Protein AF-A0AAQ3KX33-F1 (afdb_monomer)

InterPro domains:
  IPR011992 EF-hand domain pair [SSF47473] (2-52)

Solvent-accessible surface area (backbone atoms only — not comparable to full-atom values): 3757 Å² total; per-residue (Å²): 121,70,76,68,56,60,73,52,46,47,45,47,73,53,46,40,63,48,34,45,77,74,67,41,59,68,32,62,42,86,65,36,31,50,56,52,30,67,73,50,38,84,83,74,78,82,35,28,44,51,80,72,28,43,46,54,52,47,58,69,66,66,73,122

Organism: NCBI:txid4628

Secondary structure (DSSP, 8-state):
-HHHHGGGEEPHHHHHHHGGGGT-GGGGSTTHHHHHHHHH-SSSSSSEEIIIIIHHHHHHHH--

Foldseek 3Di:
DVVVQVVQWAALVNCCVVCVVVVNVQSVDPCSSQVLLVVQVPPPPSIAGVPRRVVVSVVVVVPD

Structure (mmCIF, N/CA/C/O backbone):
data_AF-A0AAQ3KX33-F1
#
_entry.id   AF-A0AAQ3KX33-F1
#
loop_
_atom_site.group_PDB
_atom_site.id
_atom_site.type_symbol
_atom_site.label_atom_id
_atom_site.label_alt_id
_atom_site.label_comp_id
_atom_site.label_asym_id
_atom_site.label_entity_id
_atom_site.label_seq_id
_atom_site.pdbx_PDB_ins_code
_atom_site.Cartn_x
_atom_site.Cartn_y
_atom_site.Cartn_z
_atom_site.occupancy
_atom_site.B_iso_or_equiv
_atom_site.auth_seq_id
_atom_site.auth_comp_id
_atom_site.auth_asym_id
_atom_site.auth_atom_id
_atom_site.pdbx_PDB_model_num
ATOM 1 N N . MET A 1 1 ? -0.499 8.329 -24.057 1.00 55.25 1 MET A N 1
ATOM 2 C CA . MET A 1 1 ? 0.304 7.135 -23.721 1.00 55.25 1 MET A CA 1
ATOM 3 C C . MET A 1 1 ? 0.522 7.051 -22.211 1.00 55.25 1 MET A C 1
ATOM 5 O O . MET A 1 1 ? 0.493 5.954 -21.702 1.00 55.25 1 MET A O 1
ATOM 9 N N . GLU A 1 2 ? 0.585 8.178 -21.491 1.00 52.00 2 GLU A N 1
ATOM 10 C CA . GLU A 1 2 ? 0.589 8.214 -20.013 1.00 52.00 2 GLU A CA 1
ATOM 11 C C . GLU A 1 2 ? -0.781 7.873 -19.374 1.00 52.00 2 GLU A C 1
ATOM 13 O O . GLU A 1 2 ? -0.847 7.135 -18.401 1.00 52.00 2 GLU A O 1
ATOM 18 N N . GLU A 1 3 ? -1.905 8.302 -19.971 1.00 50.88 3 GLU A N 1
ATOM 19 C CA . GLU A 1 3 ? -3.246 8.014 -19.411 1.00 50.88 3 GLU A CA 1
ATOM 20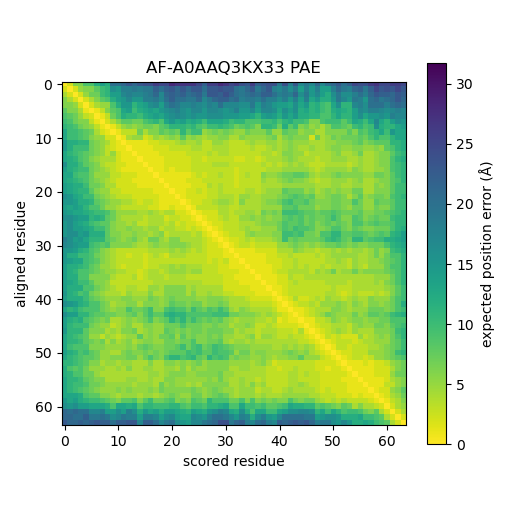 C C . GLU A 1 3 ? -3.648 6.528 -19.400 1.00 50.88 3 GLU A C 1
ATOM 22 O O . GLU A 1 3 ? -4.540 6.152 -18.645 1.00 50.88 3 GLU A O 1
ATOM 27 N N . VAL A 1 4 ? -3.019 5.681 -20.223 1.00 54.69 4 VAL A N 1
ATOM 28 C CA . VAL A 1 4 ? -3.323 4.238 -20.239 1.00 54.69 4 VAL A CA 1
ATOM 29 C C . VAL A 1 4 ? -2.570 3.468 -19.155 1.00 54.69 4 VAL A C 1
ATOM 31 O O . VAL A 1 4 ? -3.079 2.441 -18.721 1.00 54.69 4 VAL A O 1
ATOM 34 N N . GLU A 1 5 ? -1.42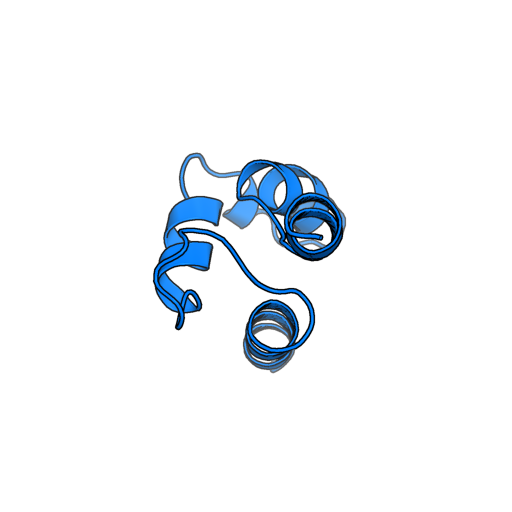2 3.959 -18.674 1.00 52.59 5 GLU A N 1
ATOM 35 C CA . GLU A 1 5 ? -0.701 3.314 -17.562 1.00 52.59 5 GLU A CA 1
ATOM 36 C C . GLU A 1 5 ? -1.321 3.634 -16.204 1.00 52.59 5 GLU A C 1
ATOM 38 O O . GLU A 1 5 ? -1.442 2.748 -15.363 1.00 52.59 5 GLU A O 1
ATOM 43 N N . ALA A 1 6 ? -1.853 4.848 -16.022 1.00 56.25 6 ALA A N 1
ATOM 44 C CA . ALA A 1 6 ? -2.553 5.219 -14.790 1.00 56.25 6 ALA A CA 1
ATOM 45 C C . ALA A 1 6 ? -3.780 4.331 -14.480 1.00 56.25 6 ALA A C 1
ATOM 47 O O . ALA A 1 6 ? -4.258 4.330 -13.348 1.00 56.25 6 ALA A O 1
ATOM 48 N N . ALA A 1 7 ? -4.298 3.584 -15.463 1.00 60.06 7 ALA A N 1
ATOM 49 C CA . ALA A 1 7 ? -5.417 2.657 -15.291 1.00 60.06 7 ALA A CA 1
ATOM 50 C C . ALA A 1 7 ? -5.034 1.336 -14.593 1.00 60.06 7 ALA A C 1
ATOM 52 O O . ALA A 1 7 ? -5.924 0.619 -14.138 1.00 60.06 7 ALA A O 1
ATOM 53 N N . PHE A 1 8 ? -3.739 1.017 -14.500 1.00 65.00 8 PHE A N 1
ATOM 54 C CA . PHE A 1 8 ? -3.223 -0.174 -13.810 1.00 65.00 8 PHE A CA 1
ATOM 55 C C . PHE A 1 8 ? -2.693 0.133 -12.402 1.00 65.00 8 PHE A C 1
ATOM 57 O O . PHE A 1 8 ? -2.168 -0.752 -11.726 1.00 65.00 8 PHE A O 1
ATOM 64 N N . GLN A 1 9 ? -2.870 1.372 -11.942 1.00 69.12 9 GLN A N 1
ATOM 65 C CA . GLN A 1 9 ? -2.431 1.821 -10.629 1.00 69.12 9 GLN A CA 1
ATOM 66 C C . GLN A 1 9 ? -3.597 1.823 -9.651 1.00 69.12 9 GLN A C 1
ATOM 68 O O . GLN A 1 9 ? -4.656 2.387 -9.925 1.00 69.12 9 GLN A O 1
ATOM 73 N N . VAL A 1 10 ? -3.385 1.221 -8.487 1.00 76.50 10 VAL A N 1
ATOM 74 C CA . VAL A 1 10 ? -4.365 1.178 -7.409 1.00 76.50 10 VAL A CA 1
ATOM 75 C C . VAL A 1 10 ? -4.175 2.373 -6.492 1.00 76.50 10 VAL A C 1
ATOM 77 O O . VAL A 1 10 ? -3.112 2.582 -5.903 1.00 76.50 10 VAL A O 1
ATOM 80 N N . PHE A 1 11 ? -5.244 3.138 -6.307 1.00 78.88 11 PHE A N 1
ATOM 81 C CA . PHE A 1 11 ? -5.268 4.257 -5.376 1.00 78.88 11 PHE A CA 1
ATOM 82 C C . PHE A 1 11 ? -5.677 3.825 -3.963 1.00 78.88 11 PHE A C 1
ATOM 84 O O . PHE A 1 11 ? -6.454 2.887 -3.766 1.00 78.88 11 PHE A O 1
ATOM 91 N N . ALA A 1 12 ? -5.275 4.614 -2.958 1.00 80.62 12 ALA A N 1
ATOM 92 C CA . ALA A 1 12 ? -5.685 4.416 -1.561 1.00 80.62 12 ALA A CA 1
ATOM 93 C C . ALA A 1 12 ? -7.212 4.297 -1.404 1.00 80.62 12 ALA A C 1
ATOM 95 O O . ALA A 1 12 ? -7.707 3.481 -0.630 1.00 80.62 12 ALA A O 1
ATOM 96 N N . ALA A 1 13 ? -7.963 5.086 -2.175 1.00 82.06 13 ALA A N 1
ATOM 97 C CA . ALA A 1 13 ? -9.422 5.078 -2.159 1.00 82.06 13 ALA A CA 1
ATOM 98 C C . ALA A 1 13 ? -10.025 3.778 -2.718 1.00 82.06 13 ALA A C 1
ATOM 100 O O . ALA A 1 13 ? -11.111 3.376 -2.303 1.00 82.06 13 ALA A O 1
ATOM 101 N N . GLU A 1 14 ? -9.351 3.116 -3.657 1.00 84.81 14 GLU A N 1
ATOM 102 C CA . GLU A 1 14 ? -9.805 1.843 -4.217 1.00 84.81 14 GLU A CA 1
ATOM 103 C C . GLU A 1 14 ? -9.497 0.696 -3.261 1.00 84.81 14 GLU A C 1
ATOM 105 O O . GLU A 1 14 ? -10.396 -0.090 -2.952 1.00 84.81 14 GLU A O 1
ATOM 110 N N . LEU A 1 15 ? -8.289 0.672 -2.687 1.00 84.06 15 LEU A N 1
ATOM 111 C CA . LEU A 1 15 ? -7.929 -0.259 -1.613 1.00 84.06 15 LEU A CA 1
ATOM 112 C C . LEU A 1 15 ? -8.926 -0.176 -0.454 1.00 84.06 15 LEU A C 1
ATOM 114 O O . LEU A 1 15 ? -9.471 -1.196 -0.033 1.00 84.06 15 LEU A O 1
ATOM 118 N N . GLN A 1 16 ? -9.279 1.036 -0.024 1.00 84.69 16 GLN A N 1
ATOM 119 C CA . GLN A 1 16 ? -10.222 1.259 1.073 1.00 84.69 16 GLN A CA 1
ATOM 120 C C . GLN A 1 16 ? -11.645 0.757 0.769 1.00 84.69 16 GLN A C 1
ATOM 122 O O . GLN A 1 16 ? -12.423 0.487 1.685 1.00 84.69 16 GLN A O 1
ATOM 127 N N . ARG A 1 17 ? -12.005 0.580 -0.511 1.00 85.06 17 ARG A N 1
ATOM 128 C CA . ARG A 1 17 ? -13.305 0.026 -0.935 1.00 85.06 17 ARG A CA 1
ATOM 129 C C . ARG A 1 17 ? -13.282 -1.486 -1.133 1.00 85.06 17 ARG A C 1
ATOM 131 O O . ARG A 1 17 ? -14.329 -2.119 -0.972 1.00 85.06 17 ARG A O 1
ATOM 138 N N . VAL A 1 18 ? -12.144 -2.050 -1.532 1.00 84.94 18 VAL A N 1
ATOM 139 C CA . VAL A 1 18 ? -12.014 -3.466 -1.907 1.00 84.94 18 VAL A CA 1
ATOM 140 C C . VAL A 1 18 ? -11.547 -4.316 -0.726 1.00 84.94 18 VAL A C 1
ATOM 142 O O . VAL A 1 18 ? -12.151 -5.352 -0.457 1.00 84.94 18 VAL A O 1
ATOM 145 N N . LEU A 1 19 ? -10.556 -3.857 0.041 1.00 83.19 19 LEU A N 1
ATOM 146 C CA . LEU A 1 19 ? -9.967 -4.610 1.153 1.00 83.19 19 LEU A CA 1
ATOM 147 C C . LEU A 1 19 ? -10.988 -5.014 2.239 1.00 83.19 19 LEU A C 1
ATOM 149 O O . LEU A 1 19 ? -11.003 -6.192 2.609 1.00 83.19 19 LEU A O 1
ATOM 153 N N . PRO A 1 20 ? -11.938 -4.153 2.670 1.00 85.81 20 PRO A N 1
ATOM 154 C CA . PRO A 1 20 ? -12.965 -4.571 3.628 1.00 85.81 20 PRO A CA 1
ATOM 155 C C . PRO A 1 20 ? -13.902 -5.656 3.085 1.00 85.81 20 PRO A C 1
ATOM 157 O O . PRO A 1 20 ? -14.409 -6.473 3.852 1.00 85.81 20 PRO A O 1
ATOM 160 N N . LYS A 1 21 ? -14.129 -5.692 1.762 1.00 86.00 21 LYS A N 1
ATOM 161 C CA . LYS A 1 21 ? -14.942 -6.731 1.105 1.00 86.00 21 LYS A CA 1
ATOM 162 C C . LYS A 1 21 ? -14.205 -8.065 1.004 1.00 86.00 21 LYS A C 1
ATOM 164 O O . LYS A 1 21 ? -14.858 -9.100 0.933 1.00 86.00 21 LYS A O 1
ATOM 169 N N . LEU A 1 22 ? -12.874 -8.030 1.013 1.00 81.62 22 LEU A N 1
ATOM 170 C CA . LEU A 1 22 ? -12.002 -9.205 1.032 1.00 81.62 22 LEU A CA 1
ATOM 171 C C . LEU A 1 22 ? -11.719 -9.722 2.455 1.00 81.62 22 LEU A C 1
ATOM 173 O O . LEU A 1 22 ? -11.074 -10.752 2.603 1.00 81.62 22 LEU A O 1
ATOM 177 N N . GLY A 1 23 ? -12.225 -9.048 3.496 1.00 83.25 23 GLY A N 1
ATOM 178 C CA . GLY A 1 23 ? -12.083 -9.463 4.898 1.00 83.25 23 GLY A CA 1
ATOM 179 C C . GLY A 1 23 ? -11.049 -8.673 5.706 1.00 83.25 23 GLY A C 1
ATOM 180 O O . GLY A 1 23 ? -11.026 -8.810 6.926 1.00 83.25 23 GLY A O 1
ATOM 181 N N . PHE A 1 24 ? -10.274 -7.792 5.066 1.00 80.94 24 PHE A N 1
ATOM 182 C CA . PHE A 1 24 ? -9.288 -6.918 5.712 1.00 80.94 24 PHE A CA 1
ATOM 183 C C . PHE A 1 24 ? -9.979 -5.666 6.268 1.00 80.94 24 PHE A C 1
ATOM 185 O O . PHE A 1 24 ? -10.103 -4.636 5.598 1.00 80.94 24 PHE A O 1
ATOM 192 N N . ARG A 1 25 ? -10.506 -5.761 7.492 1.00 81.75 25 ARG A N 1
ATOM 193 C CA . ARG A 1 25 ? -11.287 -4.681 8.125 1.00 81.75 25 ARG A CA 1
ATOM 194 C C . ARG A 1 25 ? -10.420 -3.507 8.568 1.00 81.75 25 ARG A C 1
ATOM 196 O O . ARG A 1 25 ? -10.916 -2.388 8.657 1.00 81.75 25 ARG A O 1
ATOM 203 N N . GLU A 1 26 ? -9.138 -3.749 8.794 1.00 79.06 26 GLU A N 1
ATOM 204 C CA . GLU A 1 26 ? -8.117 -2.770 9.158 1.00 79.06 26 GLU A CA 1
ATOM 205 C C . GLU A 1 26 ? -7.955 -1.704 8.069 1.00 79.06 26 GLU A C 1
ATOM 207 O O . GLU A 1 26 ? -7.728 -0.536 8.367 1.00 79.06 26 GLU A O 1
ATOM 212 N N . ALA A 1 27 ? -8.187 -2.072 6.807 1.00 79.00 27 ALA A N 1
ATOM 213 C CA . ALA A 1 27 ? -8.143 -1.150 5.678 1.00 79.00 27 ALA A CA 1
ATOM 214 C C . ALA A 1 27 ? -9.283 -0.116 5.674 1.00 79.00 27 ALA A C 1
ATOM 216 O O . ALA A 1 27 ? -9.189 0.897 4.982 1.00 79.00 27 ALA A O 1
ATOM 217 N N . ALA A 1 28 ? -10.358 -0.343 6.442 1.00 77.88 28 ALA A N 1
ATOM 218 C CA . ALA A 1 28 ? -11.444 0.624 6.604 1.00 77.88 28 ALA A CA 1
ATOM 219 C C . ALA A 1 28 ? -11.073 1.785 7.547 1.00 77.88 28 ALA A C 1
ATOM 221 O O . ALA A 1 28 ? -11.791 2.784 7.593 1.00 77.88 28 ALA A O 1
ATOM 222 N N . VAL A 1 29 ? -9.971 1.666 8.297 1.00 84.75 29 VAL A N 1
ATOM 22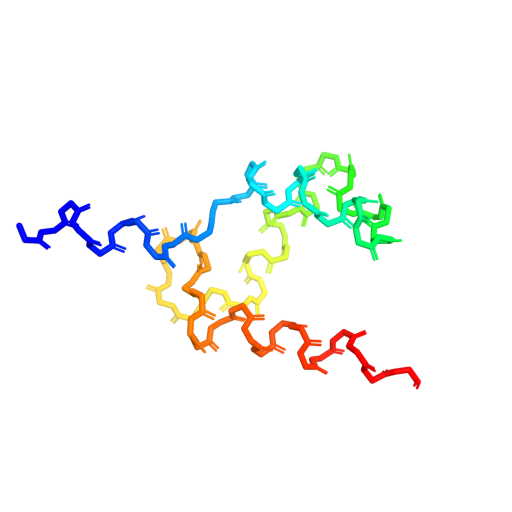3 C CA . VAL A 1 29 ? -9.464 2.741 9.154 1.00 84.75 29 VAL A CA 1
ATOM 224 C C . VAL A 1 29 ? -8.952 3.891 8.269 1.00 84.75 29 VAL A C 1
ATOM 226 O O . VAL A 1 29 ? -8.325 3.633 7.235 1.00 84.75 29 VAL A O 1
ATOM 229 N N . PRO A 1 30 ? -9.217 5.161 8.634 1.00 78.06 30 PRO A N 1
ATOM 230 C CA . PRO A 1 30 ? -8.631 6.309 7.951 1.00 78.06 30 PRO A CA 1
ATOM 231 C C . PRO A 1 30 ? -7.108 6.173 7.866 1.00 78.06 30 PRO A C 1
ATOM 233 O O . PRO A 1 30 ? -6.473 5.716 8.811 1.00 78.06 30 PRO A O 1
ATOM 236 N N . ASP A 1 31 ? -6.539 6.531 6.720 1.00 82.00 31 ASP A N 1
ATOM 237 C CA . ASP A 1 31 ? -5.096 6.511 6.441 1.00 82.00 31 ASP A CA 1
ATOM 238 C C . ASP A 1 31 ? -4.412 5.129 6.459 1.00 82.00 31 ASP A C 1
ATOM 240 O O . ASP A 1 31 ? -3.254 5.025 6.055 1.00 82.00 31 ASP A O 1
ATOM 244 N N . ALA A 1 32 ? -5.112 4.042 6.807 1.00 82.94 32 ALA A N 1
ATOM 245 C CA . ALA A 1 32 ? -4.542 2.693 6.769 1.00 82.94 32 ALA A CA 1
ATOM 246 C C . ALA A 1 32 ? -4.077 2.317 5.358 1.00 82.94 32 ALA A C 1
ATOM 248 O O . ALA A 1 32 ? -2.951 1.867 5.178 1.00 82.94 32 ALA A O 1
ATOM 249 N N . CYS A 1 33 ? -4.889 2.599 4.336 1.00 83.06 33 CYS A N 1
ATOM 250 C CA . CYS A 1 33 ? -4.504 2.340 2.947 1.00 83.06 33 CYS A CA 1
ATOM 251 C C . CYS A 1 33 ? -3.336 3.225 2.478 1.00 83.06 33 CYS A C 1
ATOM 253 O O . CYS A 1 33 ? -2.566 2.794 1.629 1.00 83.06 33 CYS A O 1
ATOM 255 N N . GLN A 1 34 ? -3.163 4.430 3.038 1.00 84.69 34 GLN A N 1
ATOM 256 C CA . GLN A 1 34 ? -1.993 5.264 2.732 1.00 84.69 34 GLN A CA 1
ATOM 257 C C . GLN A 1 34 ? -0.717 4.702 3.361 1.00 84.69 34 GLN A C 1
ATOM 259 O O . GLN A 1 34 ? 0.319 4.680 2.705 1.00 84.69 34 GLN A O 1
ATOM 264 N N . GLN A 1 35 ? -0.790 4.207 4.599 1.00 8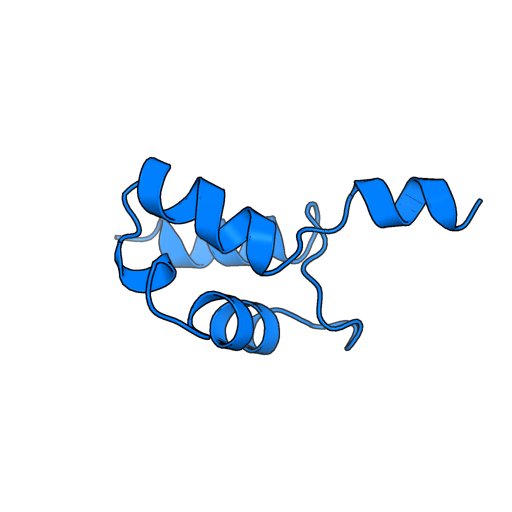4.06 35 GLN A N 1
ATOM 265 C CA . GLN A 1 35 ? 0.339 3.532 5.245 1.00 84.06 35 GLN A CA 1
ATOM 266 C C . GLN A 1 35 ? 0.696 2.219 4.542 1.00 84.06 35 GLN A C 1
ATOM 268 O O . GLN A 1 35 ? 1.871 1.886 4.432 1.00 84.06 35 GLN A O 1
ATOM 273 N N . MET A 1 36 ? -0.306 1.495 4.034 1.00 77.62 36 MET A N 1
ATOM 274 C CA . MET A 1 36 ? -0.089 0.297 3.223 1.00 77.62 36 MET A CA 1
ATOM 275 C C . MET A 1 36 ? 0.611 0.636 1.911 1.00 77.62 36 MET A C 1
ATOM 277 O O . MET A 1 36 ? 1.590 -0.016 1.579 1.00 77.62 36 MET A O 1
ATOM 281 N N . ILE A 1 37 ? 0.162 1.675 1.200 1.00 83.56 37 ILE A N 1
ATOM 282 C CA . ILE A 1 37 ? 0.845 2.136 -0.015 1.00 83.56 37 ILE A CA 1
ATOM 283 C C . ILE A 1 37 ? 2.288 2.510 0.305 1.00 83.56 37 ILE A C 1
ATOM 285 O O . ILE A 1 37 ? 3.190 1.955 -0.299 1.00 83.56 37 ILE A O 1
ATOM 289 N N . ALA A 1 38 ? 2.530 3.317 1.339 1.00 85.00 38 ALA A N 1
ATOM 290 C CA . ALA A 1 38 ? 3.883 3.714 1.728 1.00 85.00 38 ALA A CA 1
ATOM 291 C C . ALA A 1 38 ? 4.826 2.540 2.074 1.00 85.00 38 ALA A C 1
ATOM 293 O O . ALA A 1 38 ? 6.040 2.715 2.059 1.00 85.00 38 ALA A O 1
ATOM 294 N N . ALA A 1 39 ? 4.297 1.359 2.413 1.00 84.12 39 ALA A N 1
ATOM 295 C CA . ALA A 1 39 ? 5.104 0.176 2.708 1.00 84.12 39 ALA A CA 1
ATOM 296 C C . ALA A 1 39 ? 5.542 -0.606 1.455 1.00 84.12 39 ALA A C 1
ATOM 298 O O . ALA A 1 39 ? 6.534 -1.328 1.525 1.00 84.12 39 ALA A O 1
ATOM 299 N N . TYR A 1 40 ? 4.809 -0.483 0.343 1.00 82.00 40 TYR A N 1
ATOM 300 C CA . TYR A 1 40 ? 5.036 -1.247 -0.894 1.00 82.00 40 TYR A CA 1
ATOM 301 C C . TYR A 1 40 ? 5.266 -0.362 -2.129 1.00 82.00 40 TYR A C 1
ATOM 303 O O . TYR A 1 40 ? 5.548 -0.886 -3.204 1.00 82.00 40 TYR A O 1
ATOM 311 N N . ASP A 1 41 ? 5.162 0.957 -1.976 1.00 81.56 41 ASP A N 1
ATOM 312 C CA . ASP A 1 41 ? 5.487 1.960 -2.984 1.00 81.56 41 ASP A CA 1
ATOM 313 C C . ASP A 1 41 ? 7.013 2.035 -3.174 1.00 81.56 41 ASP A C 1
ATOM 315 O O . ASP A 1 41 ? 7.743 2.713 -2.451 1.00 81.56 41 ASP A O 1
ATOM 319 N N . GLU A 1 42 ? 7.500 1.250 -4.132 1.00 82.38 42 GLU A N 1
ATOM 320 C CA . GLU A 1 42 ? 8.910 1.163 -4.525 1.00 82.38 42 GLU A CA 1
ATOM 321 C C . GLU A 1 42 ? 9.317 2.238 -5.553 1.00 82.38 42 GLU A C 1
ATOM 323 O O . GLU A 1 42 ? 10.512 2.490 -5.721 1.00 82.38 42 GLU A O 1
ATOM 328 N N . ASN A 1 43 ? 8.356 2.848 -6.257 1.00 82.50 43 ASN A N 1
ATOM 329 C CA . ASN A 1 43 ? 8.602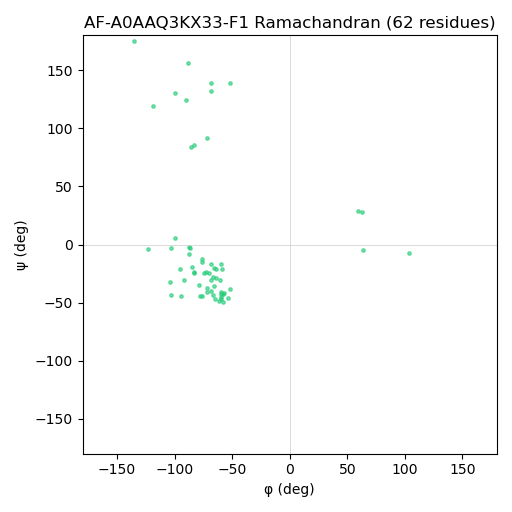 3.820 -7.331 1.00 82.50 43 ASN A CA 1
ATOM 330 C C . ASN A 1 43 ? 8.358 5.286 -6.888 1.00 82.50 43 ASN A C 1
ATOM 332 O O . ASN A 1 43 ? 8.654 6.203 -7.656 1.00 82.50 43 ASN A O 1
ATOM 336 N N . ASP A 1 44 ? 7.911 5.494 -5.642 1.00 79.25 44 ASP A N 1
ATOM 337 C CA . ASP A 1 44 ? 7.611 6.775 -4.979 1.00 79.25 44 ASP A CA 1
ATOM 338 C C . ASP A 1 44 ? 6.532 7.599 -5.709 1.00 79.25 44 ASP A C 1
ATOM 340 O O . ASP A 1 44 ? 6.501 8.837 -5.662 1.00 79.25 44 ASP A O 1
ATOM 344 N N . ASP A 1 45 ? 5.623 6.917 -6.411 1.00 81.19 45 ASP A N 1
ATOM 345 C CA . ASP A 1 45 ? 4.521 7.544 -7.143 1.00 81.19 45 ASP A CA 1
ATOM 346 C C . ASP A 1 45 ? 3.263 7.754 -6.275 1.00 81.19 45 ASP A C 1
ATOM 348 O O . ASP A 1 45 ? 2.282 8.382 -6.706 1.00 81.19 45 ASP A O 1
ATOM 352 N N . ARG A 1 46 ? 3.326 7.315 -5.009 1.00 80.25 46 ARG A N 1
ATOM 353 C CA . ARG A 1 46 ? 2.254 7.321 -4.004 1.00 80.25 46 ARG A CA 1
ATOM 354 C C . ARG A 1 46 ? 1.057 6.465 -4.389 1.00 80.25 46 ARG A C 1
ATOM 356 O O . ARG A 1 46 ? -0.075 6.746 -3.967 1.00 80.25 46 ARG A O 1
ATOM 363 N N . ARG A 1 47 ? 1.290 5.433 -5.189 1.00 81.62 47 ARG A N 1
ATOM 364 C CA . ARG A 1 47 ? 0.309 4.461 -5.659 1.00 81.62 47 ARG A CA 1
ATOM 365 C C . ARG A 1 47 ? 0.909 3.066 -5.541 1.00 81.62 47 ARG A C 1
ATOM 367 O O . ARG A 1 47 ? 2.030 2.878 -5.090 1.00 81.62 47 ARG A O 1
ATOM 374 N N . ILE A 1 48 ? 0.078 2.075 -5.837 1.00 82.81 48 ILE A N 1
ATOM 375 C C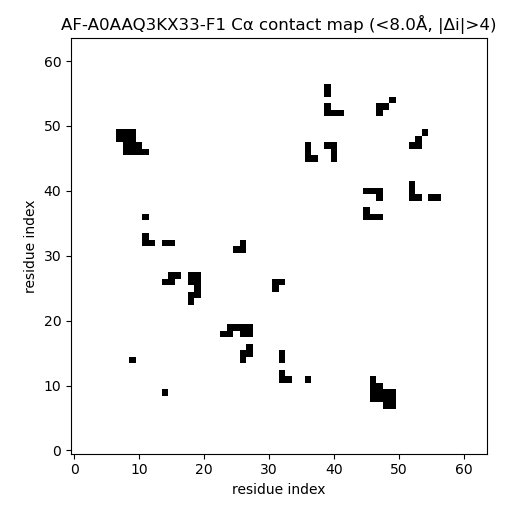A . ILE A 1 48 ? 0.515 0.690 -5.935 1.00 82.81 48 ILE A CA 1
ATOM 376 C C . ILE A 1 48 ? 0.244 0.209 -7.357 1.00 82.81 48 ILE A C 1
ATOM 378 O O . ILE A 1 48 ? -0.909 0.168 -7.789 1.00 82.81 48 ILE A O 1
ATOM 382 N N . ASP A 1 49 ? 1.288 -0.184 -8.070 1.00 82.19 49 ASP A N 1
ATOM 383 C CA . ASP A 1 49 ? 1.191 -0.891 -9.339 1.00 82.19 49 ASP A CA 1
ATOM 384 C C . ASP A 1 49 ? 0.640 -2.303 -9.109 1.00 82.19 49 ASP A C 1
ATOM 386 O O . ASP A 1 49 ? 1.092 -3.043 -8.223 1.00 82.19 49 ASP A O 1
ATOM 390 N N . PHE A 1 50 ? -0.356 -2.689 -9.912 1.00 77.88 50 PHE A N 1
ATOM 391 C CA . PHE A 1 50 ? -1.018 -3.987 -9.771 1.00 77.88 50 PHE A CA 1
ATOM 392 C C . PHE A 1 50 ? -0.053 -5.171 -9.929 1.00 77.88 50 PHE A C 1
ATOM 394 O O . PHE A 1 50 ? -0.154 -6.127 -9.163 1.00 77.88 50 PHE A O 1
ATOM 401 N N . ASP A 1 51 ? 0.859 -5.115 -10.899 1.00 77.19 51 ASP A N 1
ATOM 402 C CA . ASP A 1 51 ? 1.670 -6.272 -11.289 1.00 77.19 51 ASP A CA 1
ATOM 403 C C . ASP A 1 51 ? 2.806 -6.565 -10.299 1.00 77.19 51 ASP A C 1
ATOM 405 O O . ASP A 1 51 ? 2.982 -7.713 -9.889 1.00 77.19 51 ASP A O 1
ATOM 409 N N . ASP A 1 52 ? 3.532 -5.537 -9.853 1.00 78.12 52 ASP A N 1
ATOM 410 C CA . ASP A 1 52 ? 4.740 -5.725 -9.040 1.00 78.12 52 ASP A CA 1
ATOM 411 C C . ASP A 1 52 ? 4.540 -5.421 -7.549 1.00 78.12 52 ASP A C 1
ATOM 413 O O . ASP A 1 52 ? 5.177 -6.052 -6.706 1.00 78.12 52 ASP A O 1
ATOM 417 N N . GLN A 1 53 ? 3.664 -4.479 -7.188 1.00 82.50 53 GLN A N 1
ATOM 418 C CA . GLN A 1 53 ? 3.528 -4.002 -5.805 1.00 82.50 53 GLN A CA 1
ATOM 419 C C . GLN A 1 53 ? 2.291 -4.597 -5.116 1.00 82.50 53 GLN A C 1
ATOM 421 O O . GLN A 1 53 ? 2.378 -5.080 -3.983 1.00 82.50 53 GLN A O 1
ATOM 426 N N . PHE A 1 54 ? 1.143 -4.653 -5.802 1.00 81.31 54 PHE A N 1
ATOM 427 C CA . PHE A 1 54 ? -0.080 -5.238 -5.240 1.00 81.31 54 PHE A CA 1
ATOM 428 C C . PHE A 1 54 ? 0.041 -6.755 -5.054 1.00 81.31 54 PHE A C 1
A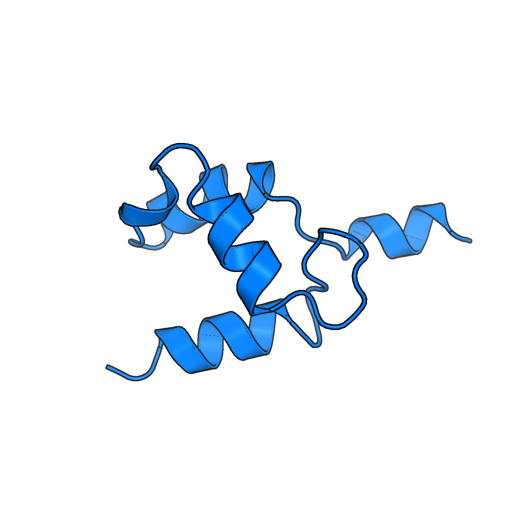TOM 430 O O . PHE A 1 54 ? -0.400 -7.287 -4.033 1.00 81.31 54 PHE A O 1
ATOM 437 N N . VAL A 1 55 ? 0.668 -7.459 -6.005 1.00 82.00 55 VAL A N 1
ATOM 438 C CA . VAL A 1 55 ? 0.922 -8.905 -5.886 1.00 82.00 55 VAL A CA 1
ATOM 439 C C . VAL A 1 55 ? 1.814 -9.200 -4.676 1.00 82.00 55 VAL A C 1
ATOM 441 O O . VAL A 1 55 ? 1.422 -10.015 -3.844 1.00 82.00 55 VAL A O 1
ATOM 444 N N . LYS A 1 56 ? 2.934 -8.480 -4.495 1.00 82.44 56 LYS A N 1
ATOM 445 C CA . LYS A 1 56 ? 3.811 -8.617 -3.310 1.00 82.44 56 LYS A CA 1
ATOM 446 C C . LYS A 1 56 ? 3.067 -8.372 -1.996 1.00 82.44 56 LYS A C 1
ATOM 448 O O . LYS A 1 56 ? 3.265 -9.101 -1.020 1.00 82.44 56 LYS A O 1
ATOM 453 N N . PHE A 1 57 ? 2.201 -7.357 -1.964 1.00 81.06 57 PHE A N 1
ATOM 454 C CA . PHE A 1 57 ? 1.345 -7.078 -0.813 1.00 81.06 57 PHE A CA 1
ATOM 455 C C . PHE A 1 57 ? 0.414 -8.263 -0.494 1.00 81.06 57 PHE A C 1
ATOM 457 O O . PHE A 1 57 ? 0.315 -8.685 0.664 1.00 81.06 57 PHE A O 1
ATOM 464 N N . MET A 1 58 ? -0.247 -8.824 -1.510 1.00 79.81 58 MET A N 1
ATOM 465 C CA . MET A 1 58 ? -1.151 -9.965 -1.349 1.00 79.81 58 MET A CA 1
ATOM 466 C C . MET A 1 58 ? -0.396 -11.227 -0.921 1.00 79.81 58 MET A C 1
ATOM 468 O O . MET A 1 58 ? -0.833 -11.902 0.006 1.00 79.81 58 MET A O 1
ATOM 472 N N . GLU A 1 59 ? 0.757 -11.521 -1.522 1.00 82.31 59 GLU A N 1
ATOM 473 C CA . GLU A 1 59 ? 1.614 -12.648 -1.132 1.00 82.31 59 GLU A CA 1
ATOM 474 C C . GLU A 1 59 ? 2.074 -12.541 0.326 1.00 82.31 59 GLU A C 1
ATOM 476 O O . GLU A 1 59 ? 2.027 -13.526 1.059 1.00 82.31 5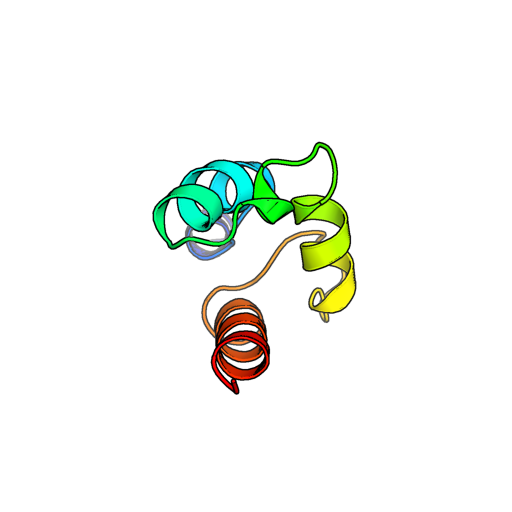9 GLU A O 1
ATOM 481 N N . SER A 1 60 ? 2.434 -11.340 0.782 1.00 77.81 60 SER A N 1
ATOM 482 C CA . SER A 1 60 ? 2.847 -11.103 2.173 1.00 77.81 60 SER A CA 1
ATOM 483 C C . SER A 1 60 ? 1.684 -11.211 3.168 1.00 77.81 60 SER A C 1
ATOM 485 O O . SER A 1 60 ? 1.902 -11.504 4.341 1.00 77.81 60 SER A O 1
ATOM 487 N N . SER A 1 61 ? 0.447 -10.992 2.709 1.00 68.69 61 SER A N 1
ATOM 488 C CA . SER A 1 61 ? -0.765 -11.001 3.543 1.00 68.69 61 SER A CA 1
ATOM 489 C C . SER A 1 61 ? -1.499 -12.349 3.555 1.00 68.69 61 SER A C 1
ATOM 491 O O . SER 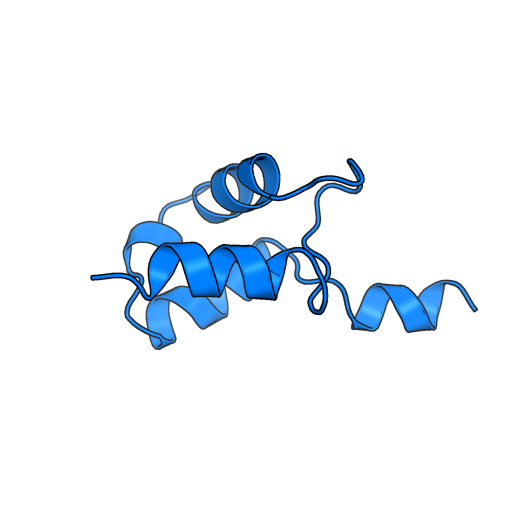A 1 61 ? -2.285 -12.607 4.463 1.00 68.69 61 SER A O 1
ATOM 493 N N . LEU A 1 62 ? -1.273 -13.207 2.553 1.00 58.97 62 LEU A N 1
ATOM 494 C CA . LEU A 1 62 ? -1.908 -14.526 2.412 1.00 58.97 62 LEU A CA 1
ATOM 495 C C . LEU A 1 62 ? -1.163 -15.652 3.146 1.00 58.97 62 LEU A C 1
ATOM 497 O O . LEU A 1 62 ? -1.682 -16.765 3.236 1.00 58.97 62 LEU A O 1
ATOM 501 N N . ILE A 1 63 ? 0.029 -15.383 3.681 1.00 51.16 63 ILE A N 1
ATOM 502 C CA . ILE A 1 63 ? 0.779 -16.337 4.502 1.00 51.16 63 ILE A CA 1
ATOM 503 C C . ILE A 1 63 ? 0.289 -16.198 5.951 1.00 51.16 63 ILE A C 1
ATOM 505 O O . ILE A 1 63 ? 0.855 -15.463 6.758 1.00 51.16 63 ILE A O 1
ATOM 509 N N . CYS A 1 64 ? -0.812 -16.885 6.253 1.00 42.28 64 CYS A N 1
ATOM 510 C CA . CYS A 1 64 ? -1.234 -17.260 7.604 1.00 42.28 64 CYS A CA 1
ATOM 511 C C . CYS A 1 64 ? -1.071 -18.771 7.780 1.00 42.28 64 CYS A C 1
ATOM 513 O O . CYS A 1 64 ? -1.407 -19.509 6.825 1.00 42.28 64 CYS A O 1
#

Mean predicted aligned error: 7.17 Å

Radius of gyration: 11.7 Å; Cα contacts (8 Å, |Δi|>4): 53; chains: 1; bounding box: 24×26×33 Å

Sequence (64 aa):
MEEVEAAFQVFAAELQRVLPKLGFREAAVPDACQQMIAAYDENDDRRIDFDDQFVKFMESSLIC

pLDDT: mean 76.64, std 10.83, range [42.28, 86.0]

Nearest PDB structures (foldseek):
  3m0w-assembly3_C  TM=6.904E-01  e=9.604E-02  Homo sapiens
  1d1o-assembly1_A  TM=5.921E-01  e=5.804E-01  Bos taurus
  1clb-assembly1_A  TM=5.663E-01  e=5.080E-01  Bos taurus
  1boc-assembly1_A  TM=6.459E-01  e=1.208E+00  Bos taurus
  2egd-assembly1_A  TM=6.468E-01  e=2.687E+00  Homo sapiens